Protein AF-A0A9X8DZM0-F1 (afdb_monomer_lite)

Structure (mmCIF, N/CA/C/O backbone):
data_AF-A0A9X8DZM0-F1
#
_entry.id   AF-A0A9X8DZM0-F1
#
loop_
_atom_site.group_PDB
_atom_site.id
_atom_site.type_symbol
_atom_site.label_atom_id
_atom_site.label_alt_id
_atom_site.label_comp_id
_atom_site.label_asym_id
_atom_site.label_entity_id
_atom_site.label_seq_id
_atom_site.pdbx_PDB_ins_code
_atom_site.Cartn_x
_atom_site.Cartn_y
_atom_site.Cartn_z
_atom_site.occupancy
_atom_site.B_iso_or_equiv
_atom_site.auth_seq_id
_atom_site.auth_comp_id
_atom_site.auth_asym_id
_atom_site.auth_atom_id
_atom_site.pdbx_PDB_model_num
ATOM 1 N N . LEU A 1 1 ? -13.737 4.746 22.555 1.00 86.50 1 LEU A N 1
ATOM 2 C CA . LEU A 1 1 ? -14.161 4.641 23.970 1.00 86.50 1 LEU A CA 1
ATOM 3 C C . LEU A 1 1 ? -12.900 4.414 24.782 1.00 86.50 1 LEU A C 1
ATOM 5 O O . LEU A 1 1 ? -12.119 3.569 24.354 1.00 86.50 1 LEU A O 1
ATOM 9 N N . LYS A 1 2 ? -12.684 5.153 25.875 1.00 87.94 2 LYS A N 1
ATOM 10 C CA . LYS A 1 2 ? -11.532 4.915 26.756 1.00 87.94 2 LYS A CA 1
ATOM 11 C C . LYS A 1 2 ? -11.515 3.483 27.255 1.00 87.94 2 LYS A C 1
ATOM 13 O O . LYS A 1 2 ? -12.572 2.924 27.549 1.00 87.94 2 LYS A O 1
ATOM 18 N N . GLY A 1 3 ? -10.314 2.920 27.375 1.00 85.12 3 GLY A N 1
ATOM 19 C CA . GLY A 1 3 ? -10.114 1.531 27.799 1.00 85.12 3 GLY A CA 1
ATOM 20 C C . GLY A 1 3 ? -10.818 1.195 29.117 1.00 85.12 3 GLY A C 1
ATOM 21 O O . GLY A 1 3 ? -11.416 0.133 29.233 1.00 85.12 3 GLY A O 1
ATOM 22 N N . GLU A 1 4 ? -10.839 2.137 30.062 1.00 87.50 4 GLU A N 1
ATOM 23 C CA . GLU A 1 4 ? -11.474 1.999 31.384 1.00 87.50 4 GLU A CA 1
ATOM 24 C C . GLU A 1 4 ? -13.008 1.869 31.355 1.00 87.50 4 GLU A C 1
ATOM 26 O O . GLU A 1 4 ? -13.603 1.422 32.331 1.00 87.50 4 GLU A O 1
ATOM 31 N N . PHE A 1 5 ? -13.653 2.220 30.237 1.00 87.75 5 PHE A N 1
ATOM 32 C CA . PHE A 1 5 ? -15.106 2.113 30.066 1.00 87.75 5 PHE A CA 1
ATOM 33 C C . PHE A 1 5 ? -15.517 0.984 29.111 1.00 87.75 5 PHE A C 1
ATOM 35 O O . PHE A 1 5 ? -16.711 0.766 28.886 1.00 87.75 5 PHE A O 1
ATOM 42 N N . VAL A 1 6 ? -14.553 0.259 28.533 1.00 87.12 6 VAL A N 1
ATOM 43 C CA . VAL A 1 6 ? -14.828 -0.894 27.668 1.00 87.12 6 VAL A CA 1
ATOM 44 C C . VAL A 1 6 ? -15.467 -2.009 28.499 1.00 87.12 6 VAL A C 1
ATOM 46 O O . VAL A 1 6 ? -14.936 -2.418 29.524 1.00 87.12 6 VAL A O 1
ATOM 49 N N . GLY A 1 7 ? -16.620 -2.510 28.048 1.00 87.81 7 GLY A N 1
ATOM 50 C CA . GLY A 1 7 ? -17.364 -3.578 28.726 1.00 87.81 7 GLY A CA 1
ATOM 51 C C . GLY A 1 7 ? -18.422 -3.099 29.725 1.00 87.81 7 GLY A C 1
ATOM 52 O O . GLY A 1 7 ? -19.216 -3.918 30.184 1.00 87.81 7 GLY A O 1
ATOM 53 N N . LEU A 1 8 ? -18.503 -1.794 30.016 1.00 90.00 8 LEU A N 1
ATOM 54 C CA . LEU A 1 8 ? -19.594 -1.257 30.829 1.00 90.00 8 LEU A CA 1
ATOM 55 C C . LEU A 1 8 ? -20.931 -1.298 30.069 1.00 90.00 8 LEU A C 1
ATOM 57 O O . LEU A 1 8 ? -20.982 -0.988 28.872 1.00 90.00 8 LEU A O 1
ATOM 61 N N . PRO A 1 9 ? -22.044 -1.627 30.746 1.00 91.56 9 PRO A N 1
ATOM 62 C CA . PRO A 1 9 ? -23.360 -1.620 30.128 1.00 91.56 9 PRO A CA 1
ATOM 63 C C . PRO A 1 9 ? -23.776 -0.193 29.739 1.00 91.56 9 PRO A C 1
ATOM 65 O O . PRO A 1 9 ? -23.519 0.779 30.450 1.00 91.56 9 PRO A O 1
ATOM 68 N N . GLY A 1 10 ? -24.499 -0.055 28.622 1.00 89.56 10 GLY A N 1
ATOM 69 C CA . GLY A 1 10 ? -24.859 1.255 28.053 1.00 89.56 10 GLY A CA 1
ATOM 70 C C . GLY A 1 10 ? -25.614 2.191 29.007 1.00 89.56 10 GLY A C 1
ATOM 71 O O . GLY A 1 10 ? -25.506 3.412 28.895 1.00 89.56 10 GLY A O 1
ATOM 72 N N . ARG A 1 11 ? -26.333 1.637 29.993 1.00 92.62 11 ARG A N 1
ATOM 73 C CA . ARG A 1 11 ? -27.003 2.415 31.046 1.00 92.62 11 ARG A CA 1
ATOM 74 C C . ARG A 1 11 ? -26.008 3.168 31.937 1.00 92.62 11 ARG A C 1
ATOM 76 O O . ARG A 1 11 ? -26.265 4.320 32.279 1.00 92.62 11 ARG A O 1
ATOM 83 N N . GLU A 1 12 ? -24.894 2.537 32.291 1.00 89.06 12 GLU A N 1
ATOM 84 C CA . GLU A 1 12 ? -23.842 3.130 33.125 1.00 89.06 12 GLU A CA 1
ATOM 85 C C . GLU A 1 12 ? -23.036 4.162 32.335 1.00 89.06 12 GLU A C 1
ATOM 87 O O . GLU A 1 12 ? -22.835 5.277 32.815 1.00 89.06 12 GLU A O 1
ATOM 92 N N . LEU A 1 13 ? -22.708 3.866 31.070 1.00 90.06 13 LEU A N 1
ATOM 93 C CA . LEU A 1 13 ? -22.116 4.843 30.145 1.00 90.06 13 LEU A CA 1
ATOM 94 C C . LEU A 1 13 ? -23.006 6.090 30.000 1.00 90.06 13 LEU A C 1
ATOM 96 O O . LEU A 1 13 ? -22.528 7.222 30.044 1.00 90.06 13 LEU A O 1
ATOM 100 N N . GLY A 1 14 ? -24.324 5.901 29.893 1.00 88.38 14 GLY A N 1
ATOM 101 C CA . GLY A 1 14 ? -25.288 7.000 29.843 1.00 88.38 14 GLY A CA 1
ATOM 102 C C . GLY A 1 14 ? -25.329 7.842 31.124 1.00 88.38 14 GLY A C 1
ATOM 103 O O . GLY A 1 14 ? -25.496 9.060 31.046 1.00 88.38 14 GLY A O 1
ATOM 104 N N . ALA A 1 15 ? -25.158 7.225 32.297 1.00 92.12 15 ALA A N 1
ATOM 105 C CA . ALA A 1 15 ? -25.085 7.937 33.573 1.00 92.12 15 ALA A CA 1
ATOM 106 C C . ALA A 1 15 ? -23.802 8.775 33.684 1.00 92.12 15 ALA A C 1
ATOM 108 O O . ALA A 1 15 ? -23.878 9.954 34.028 1.00 92.12 15 ALA A O 1
ATOM 109 N N . LEU A 1 16 ? -22.653 8.210 33.308 1.00 90.56 16 LEU A N 1
ATOM 110 C CA . LEU A 1 16 ? -21.365 8.910 33.296 1.00 90.56 16 LEU A CA 1
ATOM 111 C C . LEU A 1 16 ? -21.371 10.096 32.318 1.00 90.56 16 LEU A C 1
ATOM 113 O O . LEU A 1 16 ? -20.907 11.187 32.644 1.00 90.56 16 LEU A O 1
ATOM 117 N N . ARG A 1 17 ? -21.998 9.933 31.148 1.00 89.44 17 ARG A N 1
ATOM 118 C CA . ARG A 1 17 ? -22.160 11.019 30.170 1.00 89.44 17 ARG A CA 1
ATOM 119 C C . ARG A 1 17 ? -23.023 12.167 30.707 1.00 89.44 17 ARG A C 1
ATOM 121 O O . ARG A 1 17 ? -22.706 13.325 30.463 1.00 89.44 17 ARG A O 1
ATOM 128 N N . LYS A 1 18 ? -24.075 11.871 31.486 1.00 91.69 18 LYS A N 1
ATOM 129 C CA . LYS A 1 18 ? -24.890 12.892 32.185 1.00 91.69 18 LYS A CA 1
ATOM 130 C C . LYS A 1 18 ? -24.129 13.613 33.299 1.00 91.69 18 LYS A C 1
ATOM 132 O O . LYS A 1 18 ? -24.496 14.727 33.652 1.00 91.69 18 LYS A O 1
ATOM 137 N N . GLN A 1 19 ? -23.083 12.992 33.834 1.00 92.56 19 GLN A N 1
ATOM 138 C CA . GLN A 1 19 ? -22.173 13.584 34.815 1.00 92.56 19 GLN A CA 1
ATOM 139 C C . GLN A 1 19 ? -21.036 14.390 34.158 1.00 92.56 19 GLN A C 1
ATOM 141 O O . GLN A 1 19 ? -20.108 14.799 34.848 1.00 92.56 19 GLN A O 1
ATOM 146 N N . ASN A 1 20 ? -21.098 14.633 32.840 1.00 90.00 20 ASN A N 1
ATOM 147 C CA . ASN A 1 20 ? -20.053 15.294 32.048 1.00 90.00 20 ASN A CA 1
ATOM 148 C C . ASN A 1 20 ? -18.689 14.582 32.089 1.00 90.00 20 ASN A C 1
ATOM 150 O O . ASN A 1 20 ? -17.649 15.205 31.875 1.00 90.00 20 ASN A O 1
ATOM 154 N N . VAL A 1 21 ? -18.676 13.267 32.333 1.00 90.8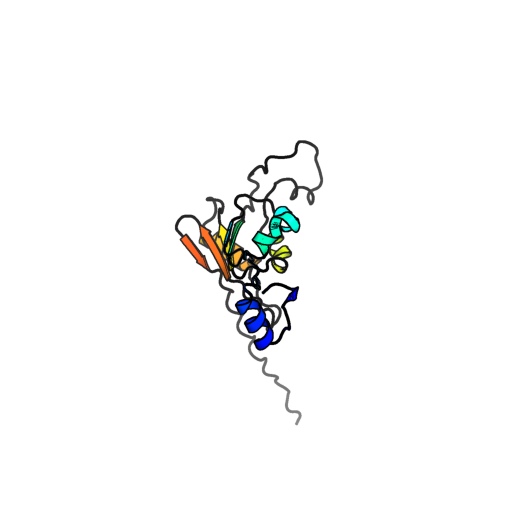8 21 VAL A N 1
ATOM 155 C CA . VAL A 1 21 ? -17.450 12.468 32.249 1.00 90.88 21 VAL A CA 1
ATOM 156 C C . VAL A 1 21 ? -17.079 12.268 30.780 1.00 90.88 21 VAL A C 1
ATOM 158 O O . VAL A 1 21 ? -17.903 11.848 29.965 1.00 90.88 21 VAL A O 1
ATOM 161 N N . VAL A 1 22 ? -15.820 12.543 30.435 1.00 89.00 22 VAL A N 1
ATOM 162 C CA . VAL A 1 22 ? -15.284 12.315 29.087 1.00 89.00 22 VAL A CA 1
ATOM 163 C C . VAL A 1 22 ? -15.005 10.826 28.903 1.00 89.00 22 VAL A C 1
ATOM 165 O O . VAL A 1 22 ? -13.980 10.323 29.364 1.00 89.00 22 VAL A O 1
ATOM 168 N N . LEU A 1 23 ? -15.924 10.139 28.224 1.00 89.94 23 LEU A N 1
ATOM 169 C CA . LEU A 1 23 ? -15.869 8.697 27.937 1.00 89.94 23 LEU A CA 1
ATOM 170 C C . LEU A 1 23 ? -15.058 8.355 26.683 1.00 89.94 23 LEU A C 1
ATOM 172 O O . LEU A 1 23 ? -14.635 7.217 26.470 1.00 89.94 23 LEU A O 1
ATOM 176 N N . GLU A 1 24 ? -14.918 9.333 25.803 1.00 89.12 24 GLU A N 1
ATOM 177 C CA . GLU A 1 24 ? -14.364 9.161 24.472 1.00 89.12 24 GLU A CA 1
ATOM 178 C C . GLU A 1 24 ? -12.854 9.398 24.504 1.00 89.12 24 GLU A C 1
ATOM 180 O O . GLU A 1 24 ? -12.362 10.264 25.225 1.00 89.12 24 GLU A O 1
ATOM 185 N N . ASP A 1 25 ? -12.142 8.605 23.709 1.00 87.44 25 ASP A N 1
ATOM 186 C CA . ASP A 1 25 ? -10.740 8.834 23.381 1.00 87.44 25 ASP A CA 1
ATOM 187 C C . ASP A 1 25 ? -10.667 9.213 21.913 1.00 87.44 25 ASP A C 1
ATOM 189 O O . ASP A 1 25 ? -11.404 8.669 21.083 1.00 87.44 25 ASP A O 1
ATOM 193 N N . ILE A 1 26 ? -9.756 10.129 21.604 1.00 86.12 26 ILE A N 1
ATOM 194 C CA . ILE A 1 26 ? -9.437 10.496 20.232 1.00 86.12 26 ILE A CA 1
ATOM 195 C C . ILE A 1 26 ? -8.329 9.560 19.763 1.00 86.12 26 ILE A C 1
ATOM 197 O O . ILE A 1 26 ? -7.245 9.523 20.340 1.00 86.12 26 ILE A O 1
ATOM 201 N N . THR A 1 27 ? -8.596 8.808 18.700 1.00 85.25 27 THR A N 1
ATOM 202 C CA . THR A 1 27 ? -7.593 7.968 18.045 1.00 85.25 27 THR A CA 1
ATOM 203 C C . THR A 1 27 ? -7.373 8.464 16.628 1.00 85.25 27 THR A C 1
ATOM 205 O O . THR A 1 27 ? -8.323 8.643 15.868 1.00 85.25 27 THR A O 1
ATOM 208 N N . TRP A 1 28 ? -6.110 8.661 16.267 1.00 87.44 28 TRP A N 1
ATOM 209 C CA . TRP A 1 28 ? -5.715 9.002 14.909 1.00 87.44 28 TRP A CA 1
ATOM 210 C C . TRP A 1 28 ? -5.477 7.721 14.119 1.00 87.44 28 TRP A C 1
ATOM 212 O O . TRP A 1 28 ? -4.641 6.897 14.492 1.00 87.44 28 TRP A O 1
ATOM 222 N N . VAL A 1 29 ? -6.224 7.550 13.031 1.00 87.94 29 VAL A N 1
ATOM 223 C CA . VAL A 1 29 ? -6.056 6.427 12.107 1.00 87.94 29 VAL A CA 1
ATOM 224 C C . VAL A 1 29 ? -5.503 6.982 10.797 1.00 87.94 29 VAL A C 1
ATOM 226 O O . VAL A 1 29 ? -6.200 7.757 10.132 1.00 87.94 29 VAL A O 1
ATOM 229 N N . PRO A 1 30 ? -4.262 6.636 10.411 1.00 89.12 30 PRO A N 1
ATOM 230 C CA . PRO A 1 30 ? -3.697 7.127 9.165 1.00 89.12 30 PRO A CA 1
ATOM 231 C C . PRO A 1 30 ? -4.519 6.581 7.994 1.00 89.12 30 PRO A C 1
ATOM 233 O O . PRO A 1 30 ? -4.782 5.385 7.890 1.00 89.12 30 PRO A O 1
ATOM 236 N N . SER A 1 31 ? -4.966 7.474 7.115 1.00 92.06 31 SER A N 1
ATOM 237 C CA . SER A 1 31 ? -5.764 7.094 5.942 1.00 92.06 31 SER A CA 1
ATOM 238 C C . SER A 1 31 ? -4.888 6.929 4.703 1.00 92.06 31 SER A C 1
ATOM 240 O O . SER A 1 31 ? -4.999 5.931 3.995 1.00 92.06 31 SER A O 1
ATOM 242 N N . VAL A 1 32 ? -3.978 7.875 4.471 1.00 92.38 32 VAL A N 1
ATOM 243 C CA . VAL A 1 32 ? -3.048 7.869 3.339 1.00 92.38 32 VAL A CA 1
ATOM 244 C C . VAL A 1 32 ? -1.648 8.162 3.859 1.00 92.38 32 VAL A C 1
ATOM 246 O O . VAL A 1 32 ? -1.471 9.085 4.652 1.00 92.38 32 VAL A O 1
ATOM 249 N N . ALA A 1 33 ? -0.666 7.393 3.403 1.00 91.19 33 ALA A N 1
ATOM 250 C CA . ALA A 1 33 ? 0.745 7.615 3.681 1.00 91.19 33 ALA A CA 1
ATOM 251 C C . ALA A 1 33 ? 1.538 7.654 2.370 1.00 91.19 33 ALA A C 1
ATOM 253 O O . ALA A 1 33 ? 1.244 6.893 1.451 1.00 91.19 33 ALA A O 1
ATOM 254 N N . TYR A 1 34 ? 2.543 8.526 2.287 1.00 90.56 34 TYR A N 1
ATOM 255 C CA . TYR A 1 34 ? 3.440 8.635 1.136 1.00 90.56 34 TYR A CA 1
ATOM 256 C C . TYR A 1 34 ? 4.886 8.646 1.619 1.00 90.56 34 TYR A C 1
ATOM 258 O O . TYR A 1 34 ? 5.260 9.522 2.397 1.00 90.56 34 TYR A O 1
ATOM 266 N N . THR A 1 35 ? 5.678 7.656 1.204 1.00 83.31 35 THR A N 1
ATOM 267 C CA . THR A 1 35 ? 7.059 7.500 1.692 1.00 83.31 35 THR A CA 1
ATOM 268 C C . THR A 1 35 ? 8.039 8.494 1.080 1.00 83.31 35 THR A C 1
ATOM 270 O O . THR A 1 35 ? 9.086 8.723 1.678 1.00 83.31 35 THR A O 1
ATOM 273 N N . GLY A 1 36 ? 7.730 9.044 -0.102 1.00 78.69 36 GLY A N 1
ATOM 274 C CA . GLY A 1 36 ? 8.739 9.650 -0.975 1.00 78.69 36 GLY A CA 1
ATOM 275 C C . GLY A 1 36 ? 9.846 8.654 -1.340 1.00 78.69 36 GLY A C 1
ATOM 276 O O . GLY A 1 36 ? 9.661 7.436 -1.189 1.00 78.69 36 GLY A O 1
ATOM 277 N N . ASP A 1 37 ? 10.994 9.186 -1.759 1.00 70.56 37 ASP A N 1
ATOM 278 C CA . ASP A 1 37 ? 12.238 8.435 -1.934 1.00 70.56 37 ASP A CA 1
ATOM 279 C C . ASP A 1 37 ? 12.625 7.756 -0.612 1.00 70.56 37 ASP A C 1
ATOM 281 O O . ASP A 1 37 ? 12.948 8.407 0.388 1.00 70.56 37 ASP A O 1
ATOM 285 N N . THR A 1 38 ? 12.584 6.424 -0.596 1.00 70.69 38 THR A N 1
ATOM 286 C CA . THR A 1 38 ? 12.906 5.636 0.592 1.00 70.69 38 THR A CA 1
ATOM 287 C C . THR A 1 38 ? 13.715 4.391 0.250 1.00 70.69 38 THR A C 1
ATOM 289 O O . THR A 1 38 ? 13.682 3.866 -0.862 1.00 70.69 38 THR A O 1
ATOM 292 N N . CYS A 1 39 ? 14.450 3.928 1.250 1.00 72.69 39 CYS A N 1
ATOM 293 C CA . CYS A 1 39 ? 15.274 2.731 1.224 1.00 72.69 39 CYS A CA 1
ATOM 294 C C . CYS A 1 39 ? 14.442 1.569 1.857 1.00 72.69 39 CYS A C 1
ATOM 296 O O . CYS A 1 39 ? 13.610 1.819 2.736 1.00 72.69 39 CYS A O 1
ATOM 298 N N . ILE A 1 40 ? 14.579 0.307 1.413 1.00 72.19 40 ILE A N 1
ATOM 299 C CA . ILE A 1 40 ? 13.675 -0.799 1.834 1.00 72.19 40 ILE A CA 1
ATOM 300 C C . ILE A 1 40 ? 13.695 -1.044 3.356 1.00 72.19 40 ILE A C 1
ATOM 302 O O . ILE A 1 40 ? 12.684 -1.440 3.941 1.00 72.19 40 ILE A O 1
ATOM 306 N N . GLU A 1 41 ? 14.814 -0.734 4.007 1.00 76.31 41 GLU A N 1
ATOM 307 C CA . GLU A 1 41 ? 15.047 -0.826 5.451 1.00 76.31 41 GLU A CA 1
ATOM 308 C C . GLU A 1 41 ? 14.086 0.063 6.247 1.00 76.31 41 GLU A C 1
ATOM 310 O O . GLU A 1 41 ? 13.839 -0.191 7.427 1.00 76.31 41 GLU A O 1
ATOM 315 N N . PHE A 1 42 ? 13.502 1.090 5.617 1.00 80.44 42 PHE A N 1
ATOM 316 C CA . PHE A 1 42 ? 12.450 1.897 6.227 1.00 80.44 42 PHE A CA 1
ATOM 317 C C . PHE A 1 42 ? 11.295 1.023 6.720 1.00 80.44 42 PHE A C 1
ATOM 319 O O . PHE A 1 42 ? 10.819 1.195 7.842 1.00 80.44 42 PHE A O 1
ATOM 326 N N . PHE A 1 43 ? 10.898 0.027 5.925 1.00 79.62 43 PHE A N 1
ATOM 327 C CA . PHE A 1 43 ? 9.826 -0.898 6.283 1.00 79.62 43 PHE A CA 1
ATOM 328 C C . PHE A 1 43 ? 10.235 -1.915 7.349 1.00 79.62 43 PHE A C 1
ATOM 330 O O . PHE A 1 43 ? 9.371 -2.623 7.866 1.00 79.62 43 PHE A O 1
ATOM 337 N N . ASP A 1 44 ? 11.520 -1.975 7.711 1.00 80.88 44 ASP A N 1
ATOM 338 C CA . ASP A 1 44 ? 12.018 -2.830 8.781 1.00 80.88 44 ASP A CA 1
ATOM 339 C C . ASP A 1 44 ? 11.957 -2.159 10.163 1.00 80.88 44 ASP A C 1
ATOM 341 O O . ASP A 1 44 ? 11.796 -2.853 11.169 1.00 80.88 44 ASP A O 1
ATOM 345 N N . GLN A 1 45 ? 11.959 -0.825 10.215 1.00 79.31 45 GLN A N 1
ATOM 346 C CA . GLN A 1 45 ? 11.986 -0.024 11.443 1.00 79.31 45 GLN A CA 1
ATOM 347 C C . GLN A 1 45 ? 10.573 0.205 12.001 1.00 79.31 45 GLN A C 1
ATOM 349 O O . GLN A 1 45 ? 9.948 1.226 11.707 1.00 79.31 45 GLN A O 1
ATOM 354 N N . HIS A 1 46 ? 10.064 -0.738 12.806 1.00 74.06 46 HIS A N 1
ATOM 355 C CA . HIS A 1 46 ? 8.671 -0.752 13.286 1.00 74.06 46 HIS A CA 1
ATOM 356 C C . HIS A 1 46 ? 8.197 0.605 13.837 1.00 74.06 46 HIS A C 1
ATOM 358 O O . HIS A 1 46 ? 7.180 1.122 13.381 1.00 74.06 46 HIS A O 1
ATOM 364 N N . ASP A 1 47 ? 8.983 1.241 14.708 1.00 80.62 47 ASP A N 1
ATOM 365 C CA . ASP A 1 47 ? 8.617 2.517 15.343 1.00 80.62 47 ASP A CA 1
ATOM 366 C C . ASP A 1 47 ? 8.468 3.684 14.357 1.00 80.62 47 ASP A C 1
ATOM 368 O O . ASP A 1 47 ? 7.751 4.644 14.630 1.00 80.62 47 ASP A O 1
ATOM 372 N N . ARG A 1 48 ? 9.137 3.622 13.199 1.00 80.06 48 ARG A N 1
ATOM 373 C CA . ARG A 1 48 ? 9.131 4.699 12.195 1.00 80.06 48 ARG A CA 1
ATOM 374 C C . ARG A 1 48 ? 8.145 4.463 11.060 1.00 80.06 48 ARG A C 1
ATOM 376 O O . ARG A 1 48 ? 7.663 5.427 10.472 1.00 80.06 48 ARG A O 1
ATOM 383 N N . CYS A 1 49 ? 7.840 3.205 10.751 1.00 85.19 49 CYS A N 1
ATOM 384 C CA . CYS A 1 49 ? 6.958 2.847 9.641 1.00 85.19 49 CYS A CA 1
ATOM 385 C C . CYS A 1 49 ? 5.564 2.375 10.077 1.00 85.19 49 CYS A C 1
ATOM 387 O O . CYS A 1 49 ? 4.723 2.146 9.212 1.00 85.19 49 CYS A O 1
ATOM 389 N N . ALA A 1 50 ? 5.270 2.256 11.379 1.00 86.38 50 ALA A N 1
ATOM 390 C CA . ALA A 1 50 ? 3.987 1.732 11.859 1.00 86.38 50 ALA A CA 1
ATOM 391 C C . ALA A 1 50 ? 2.765 2.480 11.297 1.00 86.38 50 ALA A C 1
ATOM 393 O O . ALA A 1 50 ? 1.766 1.850 10.955 1.00 86.38 50 ALA A O 1
ATOM 394 N N . ASP A 1 51 ? 2.810 3.813 11.198 1.00 89.44 51 ASP A N 1
ATOM 395 C CA . ASP A 1 51 ? 1.728 4.595 10.577 1.00 89.44 51 ASP A CA 1
ATOM 396 C C . ASP A 1 51 ? 1.617 4.350 9.066 1.00 89.44 51 ASP A C 1
ATOM 398 O O . ASP A 1 51 ? 0.514 4.252 8.531 1.00 89.44 51 ASP A O 1
ATOM 402 N N . PHE A 1 52 ? 2.748 4.159 8.386 1.00 89.88 52 PHE A N 1
ATOM 403 C CA . PHE A 1 52 ? 2.798 3.880 6.951 1.00 89.88 52 PHE A CA 1
ATOM 404 C C . PHE A 1 52 ? 2.246 2.495 6.626 1.00 89.88 52 PHE A C 1
ATOM 406 O O . PHE A 1 52 ? 1.466 2.355 5.690 1.00 89.88 52 PHE A O 1
ATOM 413 N N . LEU A 1 53 ? 2.603 1.480 7.417 1.00 85.44 53 LEU A N 1
ATOM 414 C CA . LEU A 1 53 ? 2.157 0.098 7.227 1.00 85.44 53 LEU A CA 1
ATOM 415 C C . LEU A 1 53 ? 0.679 -0.108 7.583 1.00 85.44 53 LEU A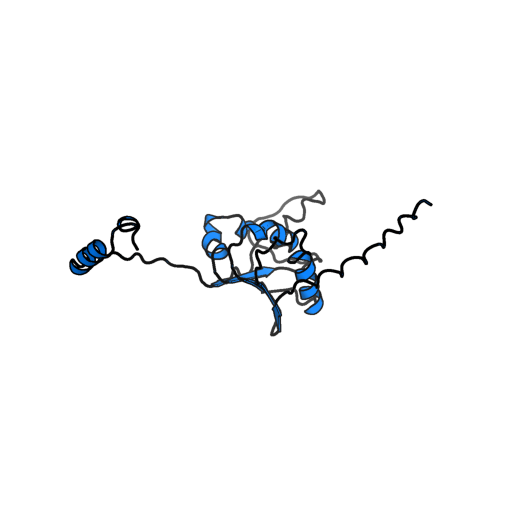 C 1
ATOM 417 O O . LEU A 1 53 ? 0.060 -1.035 7.058 1.00 85.44 53 LEU A O 1
ATOM 421 N N . ARG A 1 54 ? 0.117 0.730 8.469 1.00 87.12 54 ARG A N 1
ATOM 422 C CA . ARG A 1 54 ? -1.292 0.653 8.893 1.00 87.12 54 ARG A CA 1
ATOM 423 C C . ARG A 1 54 ? -2.227 1.589 8.119 1.00 87.12 54 ARG A C 1
ATOM 425 O O . ARG A 1 54 ? -3.439 1.485 8.285 1.00 87.12 54 ARG A O 1
ATOM 432 N N . ALA A 1 55 ? -1.692 2.506 7.309 1.00 89.50 55 ALA A N 1
ATOM 433 C CA . ALA A 1 55 ? -2.506 3.414 6.506 1.00 89.50 55 ALA A CA 1
ATOM 434 C C . ALA A 1 55 ? -3.439 2.643 5.558 1.00 89.50 55 ALA A C 1
ATOM 436 O O . ALA A 1 55 ? -3.070 1.592 5.038 1.00 89.50 55 ALA A O 1
ATOM 437 N N . ALA A 1 56 ? -4.635 3.151 5.264 1.00 86.56 56 ALA A N 1
ATOM 438 C CA . ALA A 1 56 ? -5.510 2.473 4.300 1.00 86.56 56 ALA A CA 1
ATOM 439 C C . ALA A 1 56 ? -4.873 2.413 2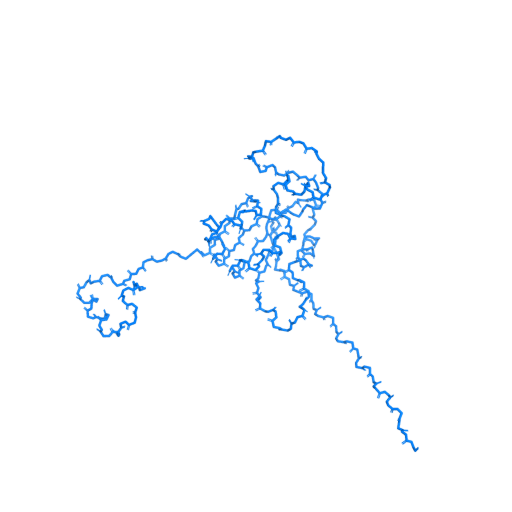.895 1.00 86.56 56 ALA A C 1
ATOM 441 O O . ALA A 1 56 ? -4.927 1.373 2.227 1.00 86.56 56 ALA A O 1
ATOM 442 N N . VAL A 1 57 ? -4.223 3.508 2.487 1.00 87.62 57 VAL A N 1
ATOM 443 C CA . VAL A 1 57 ? -3.475 3.639 1.231 1.00 87.62 57 VAL A CA 1
ATOM 444 C C . VAL A 1 57 ? -2.022 3.994 1.526 1.00 87.62 57 VAL A C 1
ATOM 446 O O . VAL A 1 57 ? -1.751 4.995 2.188 1.00 87.62 57 VAL A O 1
ATOM 449 N N . LEU A 1 58 ? -1.092 3.209 0.988 1.00 88.50 58 LEU A N 1
ATOM 450 C CA . LEU A 1 58 ? 0.330 3.540 0.986 1.00 88.50 58 LEU A CA 1
ATOM 451 C C . LEU A 1 58 ? 0.786 3.857 -0.434 1.00 88.50 58 LEU A C 1
ATOM 453 O O . LEU A 1 58 ? 0.633 3.034 -1.332 1.00 88.50 58 LEU A O 1
ATOM 457 N N . VAL A 1 59 ? 1.373 5.031 -0.621 1.00 87.94 59 VAL A N 1
ATOM 458 C CA . VAL A 1 59 ? 2.074 5.428 -1.839 1.00 87.94 59 VAL A CA 1
ATOM 459 C C . VAL A 1 59 ? 3.569 5.288 -1.576 1.00 87.94 59 VAL A C 1
ATOM 461 O O . VAL A 1 59 ? 4.090 5.869 -0.622 1.00 87.94 59 VAL A O 1
ATOM 464 N N . THR A 1 60 ? 4.266 4.504 -2.390 1.00 83.62 60 THR A N 1
ATOM 465 C CA . THR A 1 60 ? 5.708 4.303 -2.242 1.00 83.62 60 THR A CA 1
ATOM 466 C C . THR A 1 60 ? 6.410 4.289 -3.587 1.00 83.62 60 THR A C 1
ATOM 468 O O . THR A 1 60 ? 5.838 3.915 -4.614 1.00 83.62 60 THR A O 1
ATOM 471 N N . GLU A 1 61 ? 7.650 4.749 -3.580 1.00 78.81 61 GLU A N 1
ATOM 472 C CA . GLU A 1 61 ? 8.469 4.856 -4.774 1.00 78.81 61 GLU A CA 1
ATOM 473 C C . GLU A 1 61 ? 9.247 3.563 -4.974 1.00 78.81 61 GLU A C 1
ATOM 475 O O . GLU A 1 61 ? 9.927 3.084 -4.066 1.00 78.81 61 GLU A O 1
ATOM 480 N N . VAL A 1 62 ? 9.100 2.963 -6.157 1.00 64.38 62 VAL A N 1
ATOM 481 C CA . VAL A 1 62 ? 9.768 1.702 -6.486 1.00 64.38 62 VAL A CA 1
ATOM 482 C C . VAL A 1 62 ? 10.669 1.925 -7.688 1.00 64.38 62 VAL A C 1
ATOM 484 O O . VAL A 1 62 ? 10.167 2.058 -8.810 1.00 64.38 62 VAL A O 1
ATOM 487 N N . PRO A 1 63 ? 11.997 1.911 -7.504 1.00 56.69 63 PRO A N 1
ATOM 488 C CA . PRO A 1 63 ? 12.907 1.897 -8.625 1.00 56.69 63 PRO A CA 1
ATOM 489 C C . PRO A 1 63 ? 12.780 0.553 -9.347 1.00 56.69 63 PRO A C 1
ATOM 491 O O . PRO A 1 63 ? 13.183 -0.509 -8.873 1.00 56.69 63 PRO A O 1
ATOM 494 N N . ILE A 1 64 ? 12.211 0.602 -10.547 1.00 50.03 64 ILE A N 1
ATOM 495 C CA . ILE A 1 64 ? 12.388 -0.457 -11.534 1.00 50.03 64 ILE A CA 1
ATOM 496 C C . ILE A 1 64 ? 13.718 -0.147 -12.190 1.00 50.03 64 ILE A C 1
ATOM 498 O O . ILE A 1 64 ? 13.770 0.570 -13.177 1.00 50.03 64 ILE A O 1
ATOM 502 N N . SER A 1 65 ? 14.809 -0.598 -11.593 1.00 44.47 65 SER A N 1
ATOM 503 C CA . SER A 1 65 ? 16.129 -0.547 -12.208 1.00 44.47 65 SER A CA 1
ATOM 504 C C . SER A 1 65 ? 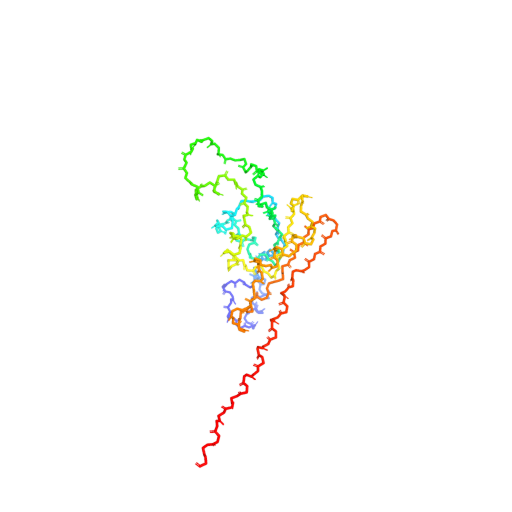16.735 -1.940 -12.131 1.00 44.47 65 SER A C 1
ATOM 506 O O . SER A 1 65 ? 17.288 -2.366 -11.123 1.00 44.47 65 SER A O 1
ATOM 508 N N . GLY A 1 66 ? 16.593 -2.671 -13.238 1.00 41.25 66 GLY A N 1
ATOM 509 C CA . GLY A 1 66 ? 17.508 -3.761 -13.575 1.00 41.25 66 GLY A CA 1
ATOM 510 C C . GLY A 1 66 ? 18.867 -3.238 -14.058 1.00 41.25 66 GLY A C 1
ATOM 511 O O . GLY A 1 66 ? 19.807 -4.015 -14.143 1.00 41.25 66 GLY A O 1
ATOM 512 N N . ASP A 1 67 ? 18.983 -1.930 -14.316 1.00 34.72 67 ASP A N 1
ATOM 513 C CA . ASP A 1 67 ? 20.230 -1.269 -14.695 1.00 34.72 67 ASP A CA 1
ATOM 514 C C . ASP A 1 67 ? 20.667 -0.265 -13.624 1.00 34.72 67 ASP A C 1
ATOM 516 O O . ASP A 1 67 ? 20.074 0.803 -13.465 1.00 34.72 67 ASP A O 1
ATOM 520 N N . LEU A 1 68 ? 21.721 -0.653 -12.911 1.00 34.62 68 LEU A N 1
ATOM 521 C CA . LEU A 1 68 ? 22.764 0.136 -12.246 1.00 34.62 68 LEU A CA 1
ATOM 522 C C . LEU A 1 68 ? 22.735 1.673 -12.460 1.00 34.62 68 LEU A C 1
ATOM 524 O O . LEU A 1 68 ? 23.605 2.229 -13.131 1.00 34.62 68 LEU A O 1
ATOM 528 N N . ALA A 1 69 ? 21.776 2.396 -11.876 1.00 30.66 69 ALA A N 1
ATOM 529 C CA . ALA A 1 69 ? 21.781 3.862 -11.883 1.00 30.66 69 ALA A CA 1
ATOM 530 C C . ALA A 1 69 ? 21.057 4.463 -10.665 1.00 30.66 69 ALA A C 1
ATOM 532 O O . ALA A 1 69 ? 19.909 4.882 -10.747 1.00 30.66 69 ALA A O 1
ATOM 533 N N . LEU A 1 70 ? 21.782 4.472 -9.544 1.00 33.50 70 LEU A N 1
ATOM 534 C CA . LEU A 1 70 ? 22.082 5.641 -8.708 1.00 33.50 70 LEU A CA 1
ATOM 535 C C . LEU A 1 70 ? 20.948 6.656 -8.404 1.00 33.50 70 LEU A C 1
ATOM 537 O O . LEU A 1 70 ? 20.838 7.687 -9.061 1.00 33.50 70 LEU A O 1
ATOM 541 N N . THR A 1 71 ? 20.256 6.457 -7.285 1.00 32.91 71 THR A N 1
ATOM 542 C CA . THR A 1 71 ? 19.829 7.534 -6.376 1.00 32.91 71 THR A CA 1
ATOM 543 C C . THR A 1 71 ? 20.581 7.330 -5.045 1.00 32.91 71 THR A C 1
ATOM 545 O O . THR A 1 71 ? 20.383 6.396 -4.278 1.00 32.91 71 THR A O 1
ATOM 548 N N . VAL A 1 72 ? 21.566 8.176 -4.769 1.00 26.45 72 VAL A N 1
ATOM 549 C CA . VAL A 1 72 ? 22.336 8.095 -3.522 1.00 26.45 72 VAL A CA 1
ATOM 550 C C . VAL A 1 72 ? 21.400 8.439 -2.350 1.00 26.45 72 VAL A C 1
ATOM 552 O O . VAL A 1 72 ? 21.054 9.606 -2.179 1.00 26.45 72 VAL A O 1
ATOM 555 N N . CYS A 1 73 ? 21.002 7.450 -1.529 1.00 30.52 73 CYS A N 1
ATOM 556 C CA . CYS A 1 73 ? 20.503 7.675 -0.159 1.00 30.52 73 CYS A CA 1
ATOM 557 C C . CYS A 1 73 ? 21.673 8.371 0.581 1.00 30.52 73 CYS A C 1
ATOM 559 O O . CYS A 1 73 ? 22.628 7.734 1.021 1.00 30.52 73 CYS A O 1
ATOM 561 N N . ALA A 1 74 ? 21.672 9.707 0.623 1.00 25.84 74 ALA A N 1
ATOM 562 C CA . ALA A 1 74 ? 22.725 10.509 1.233 1.00 25.84 74 ALA A CA 1
ATOM 563 C C . ALA A 1 74 ? 22.735 10.324 2.758 1.00 25.84 74 ALA A C 1
ATOM 565 O O . ALA A 1 74 ? 22.114 11.094 3.488 1.00 25.84 74 ALA A O 1
ATOM 566 N N . LYS A 1 75 ? 23.445 9.292 3.226 1.00 24.77 75 LYS A N 1
ATOM 567 C CA . LYS A 1 75 ? 24.212 9.217 4.481 1.00 24.77 75 LYS A CA 1
ATOM 568 C C . LYS A 1 75 ? 24.996 7.892 4.489 1.00 24.77 75 LYS A C 1
ATOM 570 O O . LYS A 1 75 ? 24.375 6.843 4.403 1.00 24.77 75 LYS A O 1
ATOM 575 N N . CYS A 1 76 ? 26.323 7.990 4.664 1.00 22.91 76 CYS A N 1
ATOM 576 C CA . CYS A 1 76 ? 27.347 6.921 4.770 1.00 22.91 76 CYS A CA 1
ATOM 577 C C . CYS A 1 76 ? 27.955 6.480 3.414 1.00 22.91 76 CYS A C 1
ATOM 579 O O . CYS A 1 76 ? 27.310 5.780 2.655 1.00 22.91 76 CYS A O 1
ATOM 581 N N . THR A 1 77 ? 29.081 7.025 2.926 1.00 23.64 77 THR A N 1
ATOM 582 C CA . THR A 1 77 ? 30.503 6.936 3.365 1.00 23.64 77 THR A CA 1
ATOM 583 C C . THR A 1 77 ? 31.216 5.644 2.912 1.00 23.64 77 THR A C 1
ATOM 585 O O . THR A 1 77 ? 31.062 4.609 3.538 1.00 23.64 77 THR A O 1
ATOM 588 N N . PHE A 1 78 ? 32.016 5.768 1.839 1.00 28.84 78 PHE A N 1
ATOM 589 C CA . PHE A 1 78 ? 33.333 5.152 1.546 1.00 28.84 78 PHE A CA 1
ATOM 590 C C . PHE A 1 78 ? 33.743 3.835 2.261 1.00 28.84 78 PHE A C 1
ATOM 592 O O . PHE A 1 78 ? 33.991 3.871 3.461 1.00 28.84 78 PHE A O 1
ATOM 599 N N . LEU A 1 79 ? 33.970 2.750 1.492 1.00 24.78 79 LEU A N 1
ATOM 600 C CA . LEU A 1 79 ? 35.190 1.898 1.387 1.00 24.78 79 LEU A CA 1
ATOM 601 C C . LEU A 1 79 ? 34.860 0.425 1.037 1.00 24.78 79 LEU A C 1
ATOM 603 O O . LEU A 1 79 ? 34.273 -0.273 1.851 1.00 24.78 79 LEU A O 1
ATOM 607 N N . GLY A 1 80 ? 35.432 -0.076 -0.068 1.00 25.75 80 GLY A N 1
ATOM 608 C CA . GLY A 1 80 ? 35.983 -1.442 -0.126 1.00 25.75 80 GLY A CA 1
ATOM 609 C C . GLY A 1 80 ? 35.176 -2.539 -0.837 1.00 25.75 80 GLY A C 1
ATOM 610 O O . GLY A 1 80 ? 34.301 -3.162 -0.258 1.00 25.75 80 GLY A O 1
ATOM 611 N N . ASP A 1 81 ? 35.607 -2.850 -2.065 1.00 28.28 81 ASP A N 1
ATOM 612 C CA . ASP A 1 81 ? 35.564 -4.164 -2.743 1.00 28.28 81 ASP A CA 1
ATOM 613 C C . ASP A 1 81 ? 35.668 -5.379 -1.779 1.00 28.28 81 ASP A C 1
ATOM 615 O O . ASP A 1 81 ? 36.370 -5.300 -0.780 1.00 28.28 81 ASP A O 1
ATOM 619 N N . THR A 1 82 ? 35.138 -6.588 -1.999 1.00 32.53 82 THR A N 1
ATOM 620 C CA . THR A 1 82 ? 34.569 -7.296 -3.158 1.00 32.53 82 THR A CA 1
ATOM 621 C C . THR A 1 82 ? 33.827 -8.532 -2.613 1.00 32.53 82 THR A C 1
ATOM 623 O O . THR A 1 82 ? 34.407 -9.303 -1.853 1.00 32.53 82 THR A O 1
ATOM 626 N N . SER A 1 83 ? 32.589 -8.796 -3.037 1.00 29.34 83 SER A N 1
ATOM 627 C CA . SER A 1 83 ? 32.073 -10.152 -3.341 1.00 29.34 83 SER A CA 1
ATOM 628 C C . SER A 1 83 ? 30.636 -10.037 -3.865 1.00 29.34 83 SER A C 1
ATOM 630 O O . SER A 1 83 ? 29.809 -9.312 -3.323 1.00 29.34 83 SER A O 1
ATOM 632 N N . ALA A 1 84 ? 30.364 -10.680 -4.999 1.00 41.09 84 ALA A N 1
ATOM 633 C CA . ALA A 1 84 ? 29.292 -10.345 -5.944 1.00 41.09 84 ALA A CA 1
ATOM 634 C C . ALA A 1 84 ? 27.851 -10.732 -5.537 1.00 41.09 84 ALA A C 1
ATOM 636 O O . ALA A 1 84 ? 26.956 -10.689 -6.372 1.00 41.09 84 ALA A O 1
ATOM 637 N N . GLU A 1 85 ? 27.599 -11.028 -4.264 1.00 35.72 85 GLU A N 1
ATOM 638 C CA . GLU A 1 85 ? 26.244 -11.075 -3.679 1.00 35.72 85 GLU A CA 1
ATOM 639 C C . GLU A 1 85 ? 26.038 -9.977 -2.622 1.00 35.72 85 GLU A C 1
ATOM 641 O O . GLU A 1 85 ? 24.921 -9.721 -2.187 1.00 35.72 85 GLU A O 1
ATOM 646 N N . SER A 1 86 ? 27.111 -9.258 -2.281 1.00 35.59 86 SER A N 1
ATOM 647 C CA . SER A 1 86 ? 27.164 -8.235 -1.237 1.00 35.59 86 SER A CA 1
ATOM 648 C C . SER A 1 86 ? 27.085 -6.800 -1.777 1.00 35.59 86 SER A C 1
ATOM 650 O O . SER A 1 86 ? 27.121 -5.855 -1.001 1.00 35.59 86 SER A O 1
ATOM 652 N N . LYS A 1 87 ? 26.972 -6.612 -3.103 1.00 38.25 87 LYS A N 1
ATOM 653 C CA . LYS A 1 87 ? 26.908 -5.282 -3.750 1.00 38.25 87 LYS A CA 1
ATOM 654 C C . LYS A 1 87 ? 25.485 -4.741 -3.948 1.00 38.25 87 LYS A C 1
ATOM 656 O O . LYS A 1 87 ? 25.334 -3.603 -4.378 1.00 38.25 87 LYS A O 1
ATOM 661 N N . ALA A 1 88 ? 24.449 -5.522 -3.631 1.00 39.56 88 ALA A N 1
ATOM 662 C CA . ALA A 1 88 ? 23.060 -5.050 -3.693 1.00 39.56 88 ALA A CA 1
ATOM 663 C C . ALA A 1 88 ? 22.669 -4.164 -2.493 1.00 39.56 88 ALA A C 1
ATOM 665 O O . ALA A 1 88 ? 21.700 -3.416 -2.587 1.00 39.56 88 ALA A O 1
ATOM 666 N N . ASP A 1 89 ? 23.444 -4.205 -1.405 1.00 39.62 89 ASP A N 1
ATOM 667 C CA . ASP A 1 89 ? 23.200 -3.410 -0.192 1.00 39.62 89 ASP A CA 1
ATOM 668 C C . ASP A 1 89 ? 23.862 -2.018 -0.242 1.00 39.62 89 ASP A C 1
ATOM 670 O O . ASP A 1 89 ? 23.594 -1.169 0.605 1.00 39.62 89 ASP A O 1
ATOM 674 N N . GLU A 1 90 ? 24.701 -1.738 -1.247 1.00 38.88 90 GLU A N 1
ATOM 675 C CA . GLU A 1 90 ? 25.429 -0.461 -1.359 1.00 38.88 90 GLU A CA 1
ATOM 676 C C . GLU A 1 90 ? 24.698 0.605 -2.188 1.00 38.88 90 GLU A C 1
ATOM 678 O O . GLU A 1 90 ? 25.101 1.769 -2.212 1.00 38.88 90 GLU A O 1
ATOM 683 N N . THR A 1 91 ? 23.595 0.255 -2.847 1.00 37.12 91 THR A N 1
ATOM 684 C CA . THR A 1 91 ? 22.778 1.215 -3.596 1.00 37.12 91 THR A CA 1
ATOM 685 C C . THR A 1 91 ? 21.398 1.273 -2.978 1.00 37.12 91 THR A C 1
ATOM 687 O O . THR A 1 91 ? 20.553 0.449 -3.309 1.00 37.12 91 THR A O 1
ATOM 690 N N . GLY A 1 92 ? 21.207 2.232 -2.069 1.00 41.66 92 GLY A N 1
ATOM 691 C CA . GLY A 1 92 ? 19.991 2.491 -1.296 1.00 41.66 92 GLY A CA 1
ATOM 692 C C . GLY A 1 92 ? 18.705 2.637 -2.117 1.00 41.66 92 GLY A C 1
ATOM 693 O O . GLY A 1 92 ? 18.159 3.731 -2.257 1.00 41.66 92 GLY A O 1
ATOM 694 N N . HIS A 1 93 ? 18.210 1.515 -2.632 1.00 47.19 93 HIS A N 1
ATOM 695 C CA . HIS A 1 93 ? 17.038 1.395 -3.480 1.00 47.19 93 HIS A CA 1
ATOM 696 C C . HIS A 1 93 ? 16.204 0.193 -3.113 1.00 47.19 93 HIS A C 1
ATOM 698 O O . HIS A 1 93 ? 16.690 -0.893 -2.817 1.00 47.19 93 HIS A O 1
ATOM 704 N N . LEU A 1 94 ? 14.903 0.403 -3.218 1.00 51.16 94 LEU A N 1
ATOM 705 C CA . LEU A 1 94 ? 13.906 -0.615 -3.002 1.00 51.16 94 LEU A CA 1
ATOM 706 C C . LEU A 1 94 ? 13.828 -1.539 -4.227 1.00 51.16 94 LEU A C 1
ATOM 708 O O . LEU A 1 94 ? 13.194 -1.216 -5.229 1.00 51.16 94 LEU A O 1
ATOM 712 N N . HIS A 1 95 ? 14.457 -2.715 -4.160 1.00 62.00 95 HIS A N 1
ATOM 713 C CA . HIS A 1 95 ? 14.269 -3.732 -5.196 1.00 62.00 95 HIS A CA 1
ATOM 714 C C . HIS A 1 95 ? 12.868 -4.351 -5.099 1.00 62.00 95 HIS A C 1
ATOM 716 O O . HIS A 1 95 ? 12.416 -4.754 -4.025 1.00 62.00 95 HIS A O 1
ATOM 722 N N . LEU A 1 96 ? 12.202 -4.528 -6.242 1.00 66.62 96 LEU A N 1
ATOM 723 C CA . LEU A 1 96 ? 10.850 -5.097 -6.326 1.00 66.62 96 LEU A CA 1
ATOM 724 C C . LEU A 1 96 ? 10.729 -6.484 -5.655 1.00 66.62 96 LEU A C 1
ATOM 726 O O . LEU A 1 96 ? 9.743 -6.763 -4.974 1.00 66.62 96 LEU A O 1
ATOM 730 N N . ASN A 1 97 ? 11.776 -7.312 -5.729 1.00 66.62 97 ASN A N 1
ATOM 731 C CA . ASN A 1 97 ? 11.856 -8.591 -5.011 1.00 66.62 97 ASN A CA 1
ATOM 732 C C . ASN A 1 97 ? 11.937 -8.426 -3.483 1.00 66.62 97 ASN A C 1
ATOM 734 O O . ASN A 1 97 ? 11.378 -9.228 -2.734 1.00 66.62 97 ASN A O 1
ATOM 738 N N . GLN A 1 98 ? 12.642 -7.402 -2.997 1.00 68.19 98 GLN A N 1
ATOM 739 C CA . GLN A 1 98 ? 12.730 -7.120 -1.565 1.00 68.19 98 GLN A CA 1
ATOM 740 C C . GLN A 1 98 ? 11.392 -6.603 -1.022 1.00 68.19 98 GLN A C 1
ATOM 742 O O . GLN A 1 98 ? 11.027 -6.955 0.104 1.00 68.19 98 GLN A O 1
ATOM 747 N N . LEU A 1 99 ? 10.652 -5.831 -1.829 1.00 72.44 99 LEU A N 1
ATOM 748 C CA . LEU A 1 99 ? 9.276 -5.436 -1.535 1.00 72.44 99 LEU A CA 1
ATOM 749 C C . LEU A 1 99 ? 8.366 -6.666 -1.470 1.00 72.44 99 LEU A C 1
ATOM 751 O O . LEU A 1 99 ? 7.705 -6.862 -0.455 1.00 72.44 99 LEU A O 1
ATOM 755 N N . ALA A 1 100 ? 8.405 -7.539 -2.486 1.00 71.75 100 ALA A N 1
ATOM 756 C CA . ALA A 1 100 ? 7.618 -8.774 -2.541 1.00 71.75 100 ALA A CA 1
ATOM 757 C C . ALA A 1 100 ? 7.794 -9.634 -1.274 1.00 71.75 100 ALA A C 1
ATOM 759 O O . ALA A 1 100 ? 6.813 -10.055 -0.662 1.00 71.75 100 ALA A O 1
ATOM 760 N N . ARG A 1 101 ? 9.039 -9.815 -0.809 1.00 72.62 101 ARG A N 1
ATOM 761 C CA . ARG A 1 101 ? 9.348 -10.557 0.429 1.00 72.62 101 ARG A CA 1
ATOM 762 C C . ARG A 1 101 ? 8.754 -9.916 1.684 1.00 72.62 101 ARG A C 1
ATOM 764 O O . ARG A 1 101 ? 8.388 -10.625 2.618 1.00 72.62 101 ARG A O 1
ATOM 771 N N . ARG A 1 102 ? 8.652 -8.587 1.722 1.00 75.31 102 ARG A N 1
ATOM 772 C CA . ARG A 1 102 ? 8.129 -7.830 2.868 1.00 75.31 102 ARG A CA 1
ATOM 773 C C . ARG A 1 102 ? 6.639 -7.551 2.785 1.00 75.31 102 ARG A C 1
ATOM 775 O O . ARG A 1 102 ? 6.092 -7.094 3.783 1.00 75.31 102 ARG A O 1
ATOM 782 N N . MET A 1 103 ? 5.977 -7.874 1.669 1.00 75.81 103 MET A N 1
ATOM 783 C CA . MET A 1 103 ? 4.546 -7.628 1.481 1.00 75.81 103 MET A CA 1
ATOM 784 C C . MET A 1 103 ? 3.731 -8.110 2.679 1.00 75.81 103 MET A C 1
ATOM 786 O O . MET A 1 103 ? 2.895 -7.361 3.160 1.00 75.81 103 MET A O 1
ATOM 790 N N . HIS A 1 104 ? 4.034 -9.271 3.261 1.00 77.50 104 HIS A N 1
ATOM 791 C CA . HIS A 1 104 ? 3.330 -9.792 4.440 1.00 77.50 104 HIS A CA 1
ATOM 792 C C . HIS A 1 104 ? 3.217 -8.804 5.627 1.00 77.50 104 HIS A C 1
ATOM 794 O O . HIS A 1 104 ? 2.264 -8.894 6.394 1.00 77.50 104 HIS A O 1
ATOM 800 N N . ARG A 1 105 ? 4.131 -7.832 5.762 1.00 77.94 105 ARG A N 1
ATOM 801 C CA . ARG A 1 105 ? 4.138 -6.818 6.838 1.00 77.94 105 ARG A CA 1
ATOM 802 C C . ARG A 1 105 ? 3.186 -5.649 6.612 1.00 77.94 105 ARG A C 1
ATOM 804 O O . ARG A 1 105 ? 2.850 -4.939 7.555 1.00 77.94 105 ARG A O 1
ATOM 811 N N . PHE A 1 106 ? 2.805 -5.405 5.366 1.00 80.31 106 PHE A N 1
ATOM 812 C CA . PHE A 1 106 ? 1.952 -4.283 4.996 1.00 80.31 106 PHE A CA 1
ATOM 813 C C . PHE A 1 106 ? 0.527 -4.648 5.393 1.00 80.31 106 PHE A C 1
ATOM 815 O O . PHE A 1 106 ? 0.033 -5.691 4.986 1.00 80.31 106 PHE A O 1
ATOM 822 N N . VAL A 1 107 ? -0.140 -3.826 6.194 1.00 82.38 107 VAL A N 1
ATOM 823 C CA . VAL A 1 107 ? -1.556 -4.031 6.562 1.00 82.38 107 VAL A CA 1
ATOM 824 C C . VAL A 1 107 ? -2.466 -3.188 5.657 1.00 82.38 107 VAL A C 1
ATOM 826 O O . VAL A 1 107 ? -3.690 -3.296 5.694 1.00 82.38 107 VAL A O 1
ATOM 829 N N . ASN A 1 108 ? -1.862 -2.371 4.790 1.00 84.25 108 ASN A N 1
ATOM 830 C CA . ASN A 1 108 ? -2.545 -1.490 3.857 1.00 84.25 108 ASN A CA 1
ATOM 831 C C . ASN A 1 108 ? -3.539 -2.249 2.969 1.00 84.25 108 ASN A C 1
ATOM 833 O O . ASN A 1 108 ? -3.232 -3.303 2.408 1.00 84.25 108 ASN A O 1
ATOM 837 N N . SER A 1 109 ? -4.718 -1.656 2.774 1.00 83.62 109 SER A N 1
ATOM 838 C CA . SER A 1 109 ? -5.728 -2.192 1.853 1.00 83.62 109 SER A CA 1
ATOM 839 C C . SER A 1 109 ? -5.339 -1.971 0.390 1.00 83.62 109 SER A C 1
ATOM 841 O O . SER A 1 109 ? -5.687 -2.775 -0.478 1.00 83.62 109 SER A O 1
ATOM 843 N N . SER A 1 110 ? -4.635 -0.867 0.115 1.00 86.88 110 SER A N 1
ATOM 844 C CA . SER A 1 110 ? -4.144 -0.521 -1.220 1.00 86.88 110 SER A CA 1
ATOM 845 C C . SER A 1 110 ? -2.698 -0.034 -1.186 1.00 86.88 110 SER A C 1
ATOM 847 O O . SER A 1 110 ? -2.305 0.710 -0.285 1.00 86.88 110 SER A O 1
ATOM 849 N N . LEU A 1 111 ? -1.933 -0.423 -2.203 1.00 87.38 111 LEU A N 1
ATOM 850 C CA . LEU A 1 111 ? -0.549 -0.008 -2.417 1.00 87.38 111 LEU A CA 1
ATOM 851 C C . LEU A 1 111 ? -0.444 0.691 -3.774 1.00 87.38 111 LEU A C 1
ATOM 853 O O . LEU A 1 111 ? -0.893 0.146 -4.777 1.00 87.38 111 LEU A O 1
ATOM 857 N N . VAL A 1 112 ? 0.141 1.882 -3.815 1.00 88.62 112 VAL A N 1
ATOM 858 C CA . VAL A 1 112 ? 0.373 2.652 -5.041 1.00 88.62 112 VAL A CA 1
ATOM 859 C C . VAL A 1 112 ? 1.872 2.780 -5.246 1.00 88.62 112 VAL A C 1
ATOM 861 O O . VAL A 1 112 ? 2.573 3.344 -4.410 1.00 88.62 112 VAL A O 1
ATOM 864 N N . LEU A 1 113 ? 2.356 2.252 -6.361 1.00 87.88 113 LEU A N 1
ATOM 865 C CA . LEU A 1 113 ? 3.759 2.288 -6.744 1.00 87.88 113 LEU A CA 1
ATOM 866 C C . LEU A 1 113 ? 3.970 3.419 -7.749 1.00 87.88 113 LEU A C 1
ATOM 868 O O . LEU A 1 113 ? 3.234 3.515 -8.732 1.00 87.88 113 LEU A O 1
ATOM 872 N N . THR A 1 114 ? 4.941 4.287 -7.499 1.00 84.06 114 THR A N 1
ATOM 873 C CA . THR A 1 114 ? 5.200 5.464 -8.341 1.00 84.06 114 THR A CA 1
ATOM 874 C C . THR A 1 114 ? 6.696 5.720 -8.519 1.00 84.06 114 THR A C 1
ATOM 876 O O . THR A 1 114 ? 7.526 4.948 -8.036 1.00 84.06 114 THR A O 1
ATOM 879 N N . HIS A 1 115 ? 7.017 6.804 -9.230 1.00 78.25 115 HIS A N 1
ATOM 880 C CA . HIS A 1 115 ? 8.373 7.306 -9.458 1.00 78.25 115 HIS A CA 1
ATOM 881 C C . HIS A 1 115 ? 9.277 6.301 -10.197 1.00 78.25 115 HIS A C 1
ATOM 883 O O . HIS A 1 115 ? 10.445 6.090 -9.880 1.00 78.25 115 HIS A O 1
ATOM 889 N N . PHE A 1 116 ? 8.716 5.654 -11.224 1.00 77.31 116 PHE A N 1
ATOM 890 C CA . PHE A 1 116 ? 9.464 4.731 -12.075 1.00 77.31 116 PHE A CA 1
ATOM 891 C C . PHE A 1 116 ? 10.442 5.463 -12.999 1.00 77.31 116 PHE A C 1
ATOM 893 O O . PHE A 1 116 ? 10.161 6.560 -13.486 1.00 77.31 116 PHE A O 1
ATOM 900 N N . SER A 1 117 ? 11.562 4.807 -13.319 1.00 73.56 117 SER A N 1
ATOM 901 C CA . SER A 1 117 ? 12.540 5.337 -14.270 1.00 73.56 117 SER A CA 1
ATOM 902 C C . SER A 1 117 ? 11.916 5.560 -15.647 1.00 73.56 117 SER A C 1
ATOM 904 O O . SER A 1 117 ? 11.310 4.654 -16.225 1.00 73.56 117 SER A O 1
ATOM 906 N N . ALA A 1 118 ? 12.152 6.750 -16.208 1.00 74.69 118 ALA A N 1
ATOM 907 C CA . ALA A 1 118 ? 11.633 7.158 -17.513 1.00 74.69 118 ALA A CA 1
ATOM 908 C C . ALA A 1 118 ? 12.129 6.292 -18.690 1.00 74.69 118 ALA A C 1
ATOM 910 O O . ALA A 1 118 ? 11.622 6.392 -19.806 1.00 74.69 118 ALA A O 1
ATOM 911 N N . ARG A 1 119 ? 13.139 5.444 -18.451 1.00 77.50 119 ARG A N 1
ATOM 912 C CA . ARG A 1 119 ? 13.701 4.517 -19.442 1.00 77.50 119 ARG A CA 1
ATOM 913 C C . ARG A 1 119 ? 12.742 3.385 -19.808 1.00 77.50 119 ARG A C 1
ATOM 915 O O . ARG A 1 119 ? 12.879 2.808 -20.883 1.00 77.50 119 ARG A O 1
ATOM 922 N N . TYR A 1 120 ? 11.804 3.046 -18.926 1.00 78.44 120 TYR A N 1
ATOM 923 C CA . TYR A 1 120 ? 10.911 1.909 -19.116 1.00 78.44 120 TYR A CA 1
ATOM 924 C C . TYR A 1 120 ? 9.535 2.354 -19.603 1.00 78.44 120 TYR A C 1
ATOM 926 O O . TYR A 1 120 ? 8.990 3.373 -19.181 1.00 78.44 120 TYR A O 1
ATOM 934 N N . SER A 1 121 ? 8.947 1.564 -20.502 1.00 83.00 121 SER A N 1
ATOM 935 C CA . SER A 1 121 ? 7.591 1.823 -20.973 1.00 83.00 121 SER A CA 1
ATOM 936 C C . SER A 1 121 ? 6.565 1.479 -19.893 1.00 83.00 121 SER A C 1
ATOM 938 O O . SER A 1 121 ? 6.769 0.579 -19.077 1.00 83.00 121 SER A O 1
ATOM 940 N N . PHE A 1 122 ? 5.414 2.152 -19.938 1.00 84.12 122 PHE A N 1
ATOM 941 C CA . PHE A 1 122 ? 4.281 1.869 -19.054 1.00 84.12 122 PHE A CA 1
ATOM 942 C C . PHE A 1 122 ? 3.914 0.375 -19.033 1.00 84.12 122 PHE A C 1
ATOM 944 O O . PHE A 1 122 ? 3.732 -0.203 -17.965 1.00 84.12 122 PHE A O 1
ATOM 951 N N . GLN A 1 123 ? 3.869 -0.261 -20.210 1.00 85.88 123 GLN A N 1
ATOM 952 C CA . GLN A 1 123 ? 3.541 -1.682 -20.340 1.00 85.88 123 GLN A CA 1
ATOM 953 C C . GLN A 1 123 ? 4.608 -2.572 -19.696 1.00 85.88 123 GLN A C 1
ATOM 955 O O . GLN A 1 123 ? 4.278 -3.492 -18.958 1.00 85.88 123 GLN A O 1
ATOM 960 N N . TYR A 1 124 ? 5.890 -2.269 -19.922 1.00 83.00 124 TYR A N 1
ATOM 961 C CA . TYR A 1 124 ? 6.986 -3.034 -19.330 1.00 83.00 124 TYR A CA 1
ATOM 962 C C . TYR A 1 124 ? 6.943 -2.993 -17.799 1.00 83.00 124 TYR A C 1
ATOM 964 O O . TYR A 1 124 ? 7.128 -4.020 -17.141 1.00 83.00 124 TYR A O 1
ATOM 972 N N . ILE A 1 125 ? 6.675 -1.811 -17.238 1.00 82.06 125 ILE A N 1
ATOM 973 C CA . ILE A 1 125 ? 6.513 -1.607 -15.798 1.00 82.06 125 ILE A CA 1
ATOM 974 C C . ILE A 1 125 ? 5.338 -2.445 -15.287 1.00 82.06 125 ILE A C 1
ATOM 976 O O . ILE A 1 125 ? 5.515 -3.257 -14.380 1.00 82.06 125 ILE A O 1
ATOM 980 N N . GLN A 1 126 ? 4.166 -2.303 -15.907 1.00 84.69 126 GLN A N 1
ATOM 981 C CA . GLN A 1 126 ? 2.953 -3.014 -15.514 1.00 84.69 126 GLN A CA 1
ATOM 982 C C . GLN A 1 126 ? 3.141 -4.535 -15.527 1.00 84.69 126 GLN A C 1
ATOM 984 O O . GLN A 1 126 ? 2.795 -5.216 -14.557 1.00 84.69 126 GLN A O 1
ATOM 989 N N . ASP A 1 127 ? 3.726 -5.065 -16.598 1.00 81.81 127 ASP A N 1
ATOM 990 C CA . ASP A 1 127 ? 3.957 -6.496 -16.764 1.00 81.81 127 ASP A CA 1
ATOM 991 C C . ASP A 1 127 ? 4.962 -7.021 -15.729 1.00 81.81 127 ASP A C 1
ATOM 993 O O . ASP A 1 127 ? 4.792 -8.105 -15.170 1.00 81.81 127 ASP A O 1
ATOM 997 N N . THR A 1 128 ? 6.011 -6.245 -15.445 1.00 80.38 128 THR A N 1
ATOM 998 C CA . THR A 1 128 ? 7.043 -6.609 -14.464 1.00 80.38 128 THR A CA 1
ATOM 999 C C . THR A 1 128 ? 6.486 -6.617 -13.045 1.00 80.38 128 THR A C 1
ATOM 1001 O O . THR A 1 128 ? 6.703 -7.585 -12.315 1.00 80.38 128 THR A O 1
ATOM 1004 N N . LEU A 1 129 ? 5.715 -5.592 -12.676 1.00 81.19 129 LEU A N 1
ATOM 1005 C CA . LEU A 1 129 ? 5.046 -5.517 -11.379 1.00 81.19 129 LEU A CA 1
ATOM 1006 C C . LEU A 1 129 ? 4.042 -6.655 -11.197 1.00 81.19 129 LEU A C 1
ATOM 1008 O O . LEU A 1 129 ? 4.031 -7.303 -10.155 1.00 81.19 129 LEU A O 1
ATOM 1012 N N . THR A 1 130 ? 3.237 -6.937 -12.223 1.00 80.94 130 THR A N 1
ATOM 1013 C CA . THR A 1 130 ? 2.240 -8.014 -12.182 1.00 80.94 130 THR A CA 1
ATOM 1014 C C . THR A 1 130 ? 2.909 -9.369 -11.964 1.00 80.94 130 THR A C 1
ATOM 1016 O O . THR A 1 130 ? 2.494 -10.120 -11.087 1.00 80.94 130 THR A O 1
ATOM 1019 N N . ARG A 1 131 ? 3.996 -9.665 -12.692 1.00 76.31 131 ARG A N 1
ATOM 1020 C CA . ARG A 1 131 ? 4.735 -10.929 -12.535 1.00 76.31 131 ARG A CA 1
ATOM 1021 C C . ARG A 1 131 ? 5.340 -11.115 -11.143 1.00 76.31 131 ARG A C 1
ATOM 1023 O O . ARG A 1 131 ? 5.353 -12.237 -10.652 1.00 76.31 131 ARG A O 1
ATOM 1030 N N . GLN A 1 132 ? 5.877 -10.055 -10.538 1.00 74.12 132 GLN A N 1
ATOM 1031 C CA . GLN A 1 132 ? 6.619 -10.168 -9.275 1.00 74.12 132 GLN A CA 1
ATOM 1032 C C . GLN A 1 132 ? 5.742 -10.009 -8.028 1.00 74.12 132 GLN A C 1
ATOM 1034 O O . GLN A 1 132 ? 6.015 -10.649 -7.016 1.00 74.12 132 GLN A O 1
ATOM 1039 N N . LEU A 1 133 ? 4.704 -9.168 -8.079 1.00 75.94 133 LEU A N 1
ATOM 1040 C CA . LEU A 1 133 ? 3.854 -8.867 -6.920 1.00 75.94 133 LEU A CA 1
ATOM 1041 C C . LEU A 1 133 ? 2.536 -9.638 -6.905 1.00 75.94 133 LEU A C 1
ATOM 1043 O O . LEU A 1 133 ? 1.933 -9.774 -5.844 1.00 75.94 133 LEU A O 1
ATOM 1047 N N . LEU A 1 134 ? 2.087 -10.138 -8.058 1.00 75.25 134 LEU A N 1
ATOM 1048 C CA . LEU A 1 134 ? 0.877 -10.947 -8.187 1.00 75.25 134 LEU A CA 1
ATOM 1049 C C . LEU A 1 134 ? 1.202 -12.297 -8.849 1.00 75.25 134 LEU A C 1
ATOM 1051 O O . LEU A 1 134 ? 0.642 -12.602 -9.909 1.00 75.25 134 LEU A O 1
ATOM 1055 N N . PRO A 1 135 ? 2.090 -13.127 -8.257 1.00 64.38 135 PRO A N 1
ATOM 1056 C CA . PRO A 1 135 ? 2.340 -14.458 -8.794 1.00 64.38 135 PRO A CA 1
ATOM 1057 C C . PRO A 1 135 ? 1.028 -15.267 -8.851 1.00 64.38 135 PRO A C 1
ATOM 1059 O O . PRO A 1 135 ? 0.093 -14.994 -8.082 1.00 64.38 135 PRO A O 1
ATOM 1062 N N . PRO A 1 136 ? 0.905 -16.237 -9.774 1.00 61.66 136 PRO A N 1
ATOM 1063 C CA . PRO A 1 136 ? -0.262 -17.114 -9.835 1.00 61.66 136 PRO A CA 1
ATOM 1064 C C . PRO A 1 136 ? -0.488 -17.801 -8.475 1.00 61.66 136 PRO A C 1
ATOM 1066 O O . PRO A 1 136 ? 0.486 -18.093 -7.780 1.00 61.66 136 PRO A O 1
ATOM 1069 N N . PRO A 1 137 ? -1.752 -18.004 -8.057 1.00 59.72 137 PRO A N 1
ATOM 1070 C CA . PRO A 1 137 ? -2.044 -18.556 -6.741 1.00 59.72 137 PRO A CA 1
ATOM 1071 C C . PRO A 1 137 ? -1.493 -19.971 -6.661 1.00 59.72 137 PRO A C 1
ATOM 1073 O O . PRO A 1 137 ? -1.754 -20.782 -7.549 1.00 59.72 137 PRO A O 1
ATOM 1076 N N . HIS A 1 138 ? -0.749 -20.260 -5.596 1.00 56.12 138 HIS A N 1
ATOM 1077 C CA . HIS A 1 138 ? -0.330 -21.628 -5.314 1.00 56.12 138 HIS A CA 1
ATOM 1078 C C . HIS A 1 138 ? -1.476 -22.437 -4.673 1.00 56.12 138 HIS A C 1
ATOM 1080 O O . HIS A 1 138 ? -1.504 -23.650 -4.837 1.00 56.12 138 HIS A O 1
ATOM 1086 N N . ASP A 1 139 ? -2.448 -21.758 -4.035 1.00 49.19 139 ASP A N 1
ATOM 1087 C CA . ASP A 1 139 ? -3.655 -22.329 -3.424 1.00 49.19 139 ASP A CA 1
ATOM 1088 C C . ASP A 1 139 ? -4.874 -21.391 -3.555 1.00 49.19 139 ASP A C 1
ATOM 1090 O O . ASP A 1 139 ? -4.746 -20.166 -3.592 1.00 49.19 139 ASP A O 1
ATOM 1094 N N . ALA A 1 140 ? -6.085 -21.962 -3.575 1.00 50.09 140 ALA A N 1
ATOM 1095 C CA . ALA A 1 140 ? -7.354 -21.233 -3.730 1.00 50.09 140 ALA A CA 1
ATOM 1096 C C . ALA A 1 140 ? -7.719 -20.300 -2.551 1.00 50.09 140 ALA A C 1
ATOM 1098 O O . ALA A 1 140 ? -8.615 -19.476 -2.695 1.00 50.09 140 ALA A O 1
ATOM 1099 N N . ASN A 1 141 ? -7.026 -20.416 -1.411 1.00 44.12 141 ASN A N 1
ATOM 1100 C CA . ASN A 1 141 ? -7.244 -19.611 -0.199 1.00 44.12 141 ASN A CA 1
ATOM 1101 C C . ASN A 1 141 ? -6.241 -18.455 -0.036 1.00 44.12 141 ASN A C 1
ATOM 1103 O O . ASN A 1 141 ? -6.243 -17.782 0.995 1.00 44.12 141 ASN A O 1
ATOM 1107 N N . ASP A 1 142 ? -5.374 -18.220 -1.023 1.00 49.56 142 ASP A N 1
ATOM 1108 C CA . ASP A 1 142 ? -4.371 -17.150 -0.996 1.00 49.56 142 ASP A CA 1
ATOM 1109 C C . ASP A 1 142 ? -5.014 -15.799 -1.366 1.00 49.56 142 ASP A C 1
ATOM 1111 O O . ASP A 1 142 ? -4.760 -15.205 -2.418 1.00 49.56 142 ASP A O 1
ATOM 1115 N N . GLU A 1 143 ? -5.960 -15.366 -0.529 1.00 50.03 143 GLU A N 1
ATOM 1116 C CA . GLU A 1 143 ? -6.831 -14.221 -0.779 1.00 50.03 143 GLU A CA 1
ATOM 1117 C C . GLU A 1 143 ? -6.690 -13.153 0.312 1.00 50.03 143 GLU A C 1
ATOM 1119 O O . GLU A 1 143 ? -7.638 -12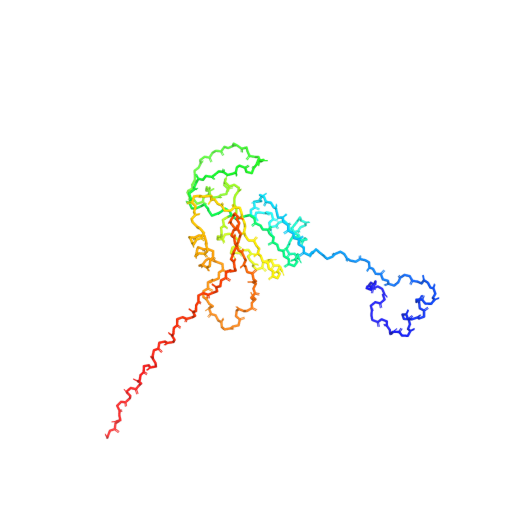.742 0.973 1.00 50.03 143 GLU A O 1
ATOM 1124 N N . ALA A 1 144 ? -5.477 -12.623 0.458 1.00 51.91 144 ALA A N 1
ATOM 1125 C CA . ALA A 1 144 ? -5.331 -11.226 0.845 1.00 51.91 144 ALA A CA 1
ATOM 1126 C C . ALA A 1 144 ? -5.274 -10.395 -0.446 1.00 51.91 144 ALA A C 1
ATOM 1128 O O . ALA A 1 144 ? -4.197 -9.989 -0.882 1.00 51.91 144 ALA A O 1
ATOM 1129 N N . VAL A 1 145 ? -6.424 -10.173 -1.101 1.00 52.50 145 VAL A N 1
ATOM 1130 C CA . VAL A 1 145 ? -6.497 -9.319 -2.302 1.00 52.50 145 VAL A CA 1
ATOM 1131 C C . VAL A 1 145 ? -6.202 -7.883 -1.894 1.00 52.50 145 VAL A C 1
ATOM 1133 O O . VAL A 1 145 ? -7.073 -7.110 -1.497 1.00 52.50 145 VAL A O 1
ATOM 1136 N N . ARG A 1 146 ? -4.927 -7.527 -1.988 1.00 68.19 146 ARG A N 1
ATOM 1137 C CA . ARG A 1 146 ? -4.455 -6.154 -1.882 1.00 68.19 146 ARG A CA 1
ATOM 1138 C C . ARG A 1 146 ? -4.527 -5.537 -3.259 1.00 68.19 146 ARG A C 1
ATOM 1140 O O . ARG A 1 146 ? -4.031 -6.103 -4.232 1.00 68.19 146 ARG A O 1
ATOM 1147 N N . ARG A 1 147 ? -5.159 -4.370 -3.346 1.00 84.50 147 ARG A N 1
ATOM 1148 C CA . ARG A 1 147 ? -5.233 -3.631 -4.606 1.00 84.50 147 ARG A CA 1
ATOM 1149 C C . ARG A 1 147 ? -3.904 -2.920 -4.808 1.00 84.50 147 ARG A C 1
ATOM 1151 O O . ARG A 1 147 ? -3.576 -2.005 -4.056 1.00 84.50 147 ARG A O 1
ATOM 1158 N N . ILE A 1 148 ? -3.132 -3.370 -5.790 1.00 86.75 148 ILE A N 1
ATOM 1159 C CA . ILE A 1 148 ? -1.870 -2.732 -6.156 1.00 86.75 148 ILE A CA 1
ATOM 1160 C C . ILE A 1 148 ? -2.118 -1.873 -7.390 1.00 86.75 148 ILE A C 1
ATOM 1162 O O . ILE A 1 148 ? -2.688 -2.335 -8.377 1.00 86.75 148 ILE A O 1
ATOM 1166 N N . PHE A 1 149 ? -1.683 -0.625 -7.329 1.00 88.75 149 PHE A N 1
ATOM 1167 C CA . PHE A 1 149 ? -1.762 0.340 -8.410 1.00 88.75 149 PHE A CA 1
ATOM 1168 C C . PHE A 1 149 ? -0.357 0.790 -8.795 1.00 88.75 149 PHE A C 1
ATOM 1170 O O . PHE A 1 149 ? 0.548 0.810 -7.963 1.00 88.75 149 PHE A O 1
ATOM 1177 N N . MET A 1 150 ? -0.189 1.192 -10.048 1.00 86.56 150 MET A N 1
ATOM 1178 C CA . MET A 1 150 ? 0.995 1.898 -10.52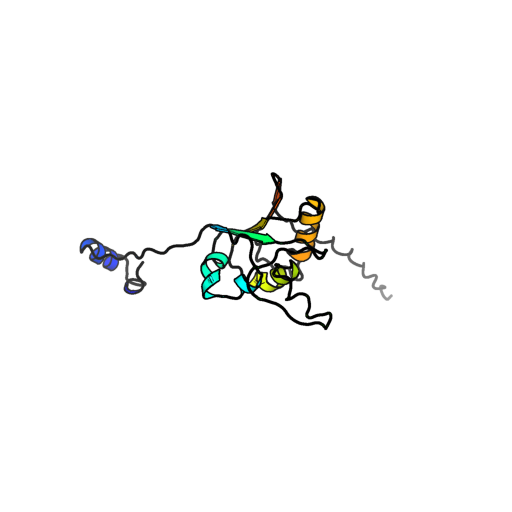3 1.00 86.56 150 MET A CA 1
ATOM 1179 C C . MET A 1 150 ? 0.605 3.271 -11.064 1.00 86.56 150 MET A C 1
ATOM 1181 O O . MET A 1 150 ? -0.432 3.398 -11.717 1.00 86.56 150 MET A O 1
ATOM 1185 N N . ALA A 1 151 ? 1.443 4.275 -10.822 1.00 86.75 151 ALA A N 1
ATOM 1186 C CA . ALA A 1 151 ? 1.330 5.615 -11.388 1.00 86.75 151 ALA A CA 1
ATOM 1187 C C . ALA A 1 151 ? 2.628 5.980 -12.125 1.00 86.75 151 ALA A C 1
ATOM 1189 O O . ALA A 1 151 ? 3.722 5.847 -11.582 1.00 86.75 151 ALA A O 1
ATOM 1190 N N . TYR A 1 152 ? 2.513 6.417 -13.379 1.00 84.31 152 TYR A N 1
ATOM 1191 C CA . TYR A 1 152 ? 3.637 6.794 -14.231 1.00 84.31 152 TYR A CA 1
ATOM 1192 C C . TYR A 1 152 ? 3.255 7.996 -15.098 1.00 84.31 152 TYR A C 1
ATOM 1194 O O . TYR A 1 152 ? 2.499 7.864 -16.064 1.00 84.31 152 TYR A O 1
ATOM 1202 N N . GLY A 1 153 ? 3.769 9.172 -14.735 1.00 83.19 153 GLY A N 1
ATOM 1203 C CA . GLY A 1 153 ? 3.363 10.434 -15.350 1.00 83.19 153 GLY A CA 1
ATOM 1204 C C . GLY A 1 153 ? 1.881 10.723 -15.102 1.00 83.19 153 GLY A C 1
ATOM 1205 O O . GLY A 1 153 ? 1.424 10.719 -13.963 1.00 83.19 153 GLY A O 1
ATOM 1206 N N . ASP A 1 154 ? 1.131 10.947 -16.177 1.00 88.06 154 ASP A N 1
ATOM 1207 C CA . ASP A 1 154 ? -0.321 11.163 -16.189 1.00 88.06 154 ASP A CA 1
ATOM 1208 C C . ASP A 1 154 ? -1.135 9.858 -16.266 1.00 88.06 154 ASP A C 1
ATOM 1210 O O . ASP A 1 154 ? -2.368 9.876 -16.224 1.00 88.06 154 ASP A O 1
ATOM 1214 N N . ARG A 1 155 ? -0.461 8.708 -16.368 1.00 89.50 155 ARG A N 1
ATOM 1215 C CA . ARG A 1 155 ? -1.095 7.395 -16.497 1.00 89.50 155 ARG A CA 1
ATOM 1216 C C . ARG A 1 155 ? -1.066 6.637 -15.182 1.00 89.50 155 ARG A C 1
ATOM 1218 O O . ARG A 1 155 ? -0.090 6.671 -14.437 1.00 89.50 155 ARG A O 1
ATOM 1225 N N . TRP A 1 156 ? -2.105 5.847 -14.949 1.00 91.81 156 TRP A N 1
ATOM 1226 C CA . TRP A 1 156 ? -2.162 4.907 -13.837 1.00 91.81 156 TRP A CA 1
ATOM 1227 C C . TRP A 1 156 ? -2.866 3.614 -14.257 1.00 91.81 156 TRP A C 1
ATOM 1229 O O . TRP A 1 156 ? -3.640 3.603 -15.214 1.00 91.81 156 TRP A O 1
ATOM 1239 N N . ALA A 1 157 ? -2.569 2.514 -13.566 1.00 89.38 157 ALA A N 1
ATOM 1240 C CA . ALA A 1 157 ? -3.226 1.225 -13.774 1.00 89.38 157 ALA A CA 1
ATOM 1241 C C . ALA A 1 157 ? -3.349 0.447 -12.464 1.00 89.38 157 ALA A C 1
ATOM 1243 O O . ALA A 1 157 ? -2.457 0.489 -11.618 1.00 89.38 157 ALA A O 1
ATOM 1244 N N . ALA A 1 158 ? -4.443 -0.301 -12.325 1.00 89.56 158 ALA A N 1
ATOM 1245 C CA . ALA A 1 158 ? -4.541 -1.367 -11.337 1.00 89.56 158 ALA A CA 1
ATOM 1246 C C . ALA A 1 158 ? -3.821 -2.609 -11.873 1.00 89.56 158 ALA A C 1
ATOM 1248 O O . ALA A 1 158 ? -4.050 -3.022 -13.013 1.00 89.56 158 ALA A O 1
ATOM 1249 N N . LEU A 1 159 ? -2.967 -3.217 -11.054 1.00 85.38 159 LEU A N 1
ATOM 1250 C CA . LEU A 1 159 ? -2.381 -4.508 -11.383 1.00 85.38 159 LEU A CA 1
ATOM 1251 C C . LEU A 1 159 ? -3.462 -5.576 -11.240 1.00 85.38 159 LEU A C 1
ATOM 1253 O O . LEU A 1 159 ? -4.158 -5.652 -10.227 1.00 85.38 159 LEU A O 1
ATOM 1257 N N . THR A 1 160 ? -3.608 -6.396 -12.272 1.00 80.88 160 THR A N 1
ATOM 1258 C CA . THR A 1 160 ? -4.585 -7.484 -12.310 1.00 80.88 160 THR A CA 1
ATOM 1259 C C . THR A 1 160 ? -3.842 -8.796 -12.459 1.00 80.88 160 THR A C 1
ATOM 1261 O O . THR A 1 160 ? -2.864 -8.887 -13.199 1.00 80.88 160 THR A O 1
ATOM 1264 N N . ARG A 1 161 ? -4.279 -9.819 -11.719 1.00 71.06 161 ARG A N 1
ATOM 1265 C CA . ARG A 1 161 ? -3.688 -11.151 -11.838 1.00 71.06 161 ARG A CA 1
ATOM 1266 C C . ARG A 1 161 ? -3.974 -11.682 -13.249 1.00 71.06 161 ARG A C 1
ATOM 1268 O O . ARG A 1 161 ? -5.117 -11.556 -13.699 1.00 71.06 161 ARG A O 1
ATOM 1275 N N . PRO A 1 162 ? -2.990 -12.276 -13.944 1.00 63.84 162 PRO A N 1
ATOM 1276 C CA . PRO A 1 162 ? -3.279 -12.974 -15.187 1.00 63.84 162 PRO A CA 1
ATOM 1277 C C . PRO A 1 162 ? -4.287 -14.104 -14.910 1.00 63.84 162 PRO A C 1
ATOM 1279 O O . PRO A 1 162 ? -4.242 -14.707 -13.831 1.00 63.84 162 PRO A O 1
ATOM 1282 N N . PRO A 1 163 ? -5.217 -14.385 -15.842 1.00 58.59 163 PRO A N 1
ATOM 1283 C CA . PRO A 1 163 ? -6.168 -15.477 -15.678 1.00 58.59 163 PRO A CA 1
ATOM 1284 C C . PRO A 1 163 ? -5.419 -16.797 -15.454 1.00 58.59 163 PRO A C 1
ATOM 1286 O O . PRO A 1 163 ? -4.376 -17.033 -16.069 1.00 58.59 163 PRO A O 1
ATOM 1289 N N . SER A 1 164 ? -5.945 -17.648 -14.566 1.00 55.00 164 SER A N 1
ATOM 1290 C CA . SER A 1 164 ? -5.386 -18.986 -14.341 1.00 55.00 164 SER A CA 1
ATOM 1291 C C . SER A 1 164 ? -5.327 -19.745 -15.673 1.00 55.00 164 SER A C 1
ATOM 1293 O O . SER A 1 164 ? -6.293 -19.656 -16.443 1.00 55.00 164 SER A O 1
ATOM 1295 N N . PRO A 1 165 ? -4.238 -20.478 -15.979 1.00 62.31 165 PRO A N 1
ATOM 1296 C CA . PRO A 1 165 ? -4.217 -21.325 -17.161 1.00 62.31 165 PRO A CA 1
ATOM 1297 C C . PRO A 1 165 ? -5.404 -22.304 -17.113 1.00 62.31 165 PRO A C 1
ATOM 1299 O O . PRO A 1 165 ? -5.753 -22.790 -16.031 1.00 62.31 165 PRO A O 1
ATOM 1302 N N . PRO A 1 166 ? -6.056 -22.584 -18.258 1.00 56.75 166 PRO A N 1
ATOM 1303 C CA . PRO A 1 166 ? -7.150 -23.545 -18.302 1.00 56.75 166 PRO A CA 1
ATOM 1304 C C . PRO A 1 166 ? -6.663 -24.888 -17.755 1.00 56.75 166 PRO A C 1
ATOM 1306 O O . PRO A 1 166 ? -5.543 -25.311 -18.053 1.00 56.75 166 PRO A O 1
ATOM 1309 N N . ALA A 1 167 ? -7.498 -25.542 -16.942 1.00 59.72 167 ALA A N 1
ATOM 1310 C CA . ALA A 1 167 ? -7.186 -26.860 -16.406 1.00 59.72 167 ALA A CA 1
ATOM 1311 C C . ALA A 1 167 ? -6.786 -27.799 -17.559 1.00 59.72 167 ALA A C 1
ATOM 1313 O O . ALA A 1 167 ? -7.431 -27.759 -18.614 1.00 59.72 167 ALA A O 1
ATOM 1314 N N . PRO A 1 168 ? -5.733 -28.623 -17.393 1.00 66.69 168 PRO A N 1
ATOM 1315 C CA . PRO A 1 168 ? -5.373 -29.592 -18.414 1.00 66.69 168 PRO A CA 1
ATOM 1316 C C . PRO A 1 168 ? -6.602 -30.457 -18.728 1.00 66.69 168 PRO A C 1
ATOM 1318 O O . PRO A 1 168 ? -7.344 -30.808 -17.803 1.00 66.69 168 PRO A O 1
ATOM 1321 N N . PRO A 1 169 ? -6.856 -30.775 -20.012 1.00 64.12 169 PRO A N 1
ATOM 1322 C CA . PRO A 1 169 ? -7.988 -31.608 -20.382 1.00 64.12 169 PRO A CA 1
ATOM 1323 C C . PRO A 1 169 ? -7.922 -32.902 -19.576 1.00 64.12 169 PRO A C 1
ATOM 1325 O O . PRO A 1 169 ? -6.854 -33.509 -19.467 1.00 64.12 169 PRO A O 1
ATOM 1328 N N . ALA A 1 170 ? -9.053 -33.289 -18.979 1.00 59.56 170 ALA A N 1
ATOM 1329 C CA . ALA A 1 170 ? -9.163 -34.536 -18.243 1.00 59.56 170 ALA A CA 1
ATOM 1330 C C . ALA A 1 170 ? -8.650 -35.661 -19.146 1.00 59.56 170 ALA A C 1
ATOM 1332 O O . ALA A 1 170 ? -9.238 -35.944 -20.190 1.00 59.56 170 ALA A O 1
ATOM 1333 N N . VAL A 1 171 ? -7.514 -36.249 -18.770 1.00 60.75 171 VAL A N 1
ATOM 1334 C CA . VAL A 1 171 ? -6.963 -37.415 -19.453 1.00 60.75 171 VAL A CA 1
ATOM 1335 C C . VAL A 1 171 ? -8.026 -38.493 -19.305 1.00 60.75 171 VAL A C 1
ATOM 1337 O O . VAL A 1 171 ? -8.266 -38.981 -18.199 1.00 60.75 171 VAL A O 1
ATOM 1340 N N . ALA A 1 172 ? -8.725 -38.792 -20.400 1.00 52.94 172 ALA A N 1
ATOM 1341 C CA . ALA A 1 172 ? -9.680 -39.881 -20.445 1.00 52.94 172 ALA A CA 1
ATOM 1342 C C . ALA A 1 172 ? -8.926 -41.144 -20.028 1.00 52.94 172 ALA A C 1
ATOM 1344 O O . ALA A 1 172 ? -7.993 -41.586 -20.697 1.00 52.94 172 ALA A O 1
ATOM 1345 N N . SER A 1 173 ? -9.272 -41.665 -18.854 1.00 54.19 173 SER A N 1
ATOM 1346 C CA . SER A 1 173 ? -8.761 -42.938 -18.380 1.00 54.19 173 SER A CA 1
ATOM 1347 C C . SER A 1 173 ? -9.402 -44.017 -19.244 1.00 54.19 173 SER A C 1
ATOM 1349 O O . SER A 1 173 ? -10.460 -44.540 -18.903 1.00 54.19 173 SER A O 1
ATOM 1351 N N . ASP A 1 174 ? -8.761 -44.340 -20.365 1.00 52.44 174 ASP A N 1
ATOM 1352 C CA . ASP A 1 174 ? -8.980 -45.600 -21.067 1.00 52.44 174 ASP A CA 1
ATOM 1353 C C . ASP A 1 174 ? -8.469 -46.716 -20.152 1.00 52.44 174 ASP A C 1
ATOM 1355 O O . ASP A 1 174 ? -7.326 -47.169 -20.227 1.00 52.44 174 ASP A O 1
ATOM 1359 N N . LYS A 1 175 ? -9.310 -47.128 -19.200 1.00 49.62 175 LYS A N 1
ATOM 1360 C CA . LYS A 1 175 ? -9.154 -48.440 -18.583 1.00 49.62 175 LYS A CA 1
ATOM 1361 C C . LYS A 1 175 ? -9.660 -49.458 -19.601 1.00 49.62 175 LYS A C 1
ATOM 1363 O O . LYS A 1 175 ? -10.849 -49.417 -19.920 1.00 49.62 175 LYS A O 1
ATOM 1368 N N . PRO A 1 176 ? -8.816 -50.380 -20.091 1.00 52.50 176 PRO A N 1
ATOM 1369 C CA . PRO A 1 176 ? -9.301 -51.457 -20.932 1.00 52.50 176 PRO A CA 1
ATOM 1370 C C . PRO A 1 176 ? -10.291 -52.294 -20.122 1.00 52.50 176 PRO A C 1
ATOM 1372 O O . PRO A 1 176 ? -9.975 -52.791 -19.038 1.00 52.50 176 PRO A O 1
ATOM 1375 N N . THR A 1 177 ? -11.510 -52.411 -20.641 1.00 49.97 177 THR A N 1
ATOM 1376 C CA . THR A 1 177 ? -12.502 -53.371 -20.165 1.00 49.97 177 THR A CA 1
ATOM 1377 C C . THR A 1 177 ? -11.902 -54.762 -20.353 1.00 49.97 177 THR A C 1
ATOM 1379 O O . THR A 1 177 ? -11.719 -55.207 -21.483 1.00 49.97 177 THR A O 1
ATOM 1382 N N . GLN A 1 178 ? -11.520 -55.419 -19.256 1.00 49.88 178 GLN A N 1
ATOM 1383 C CA . GLN A 1 178 ? -11.130 -56.824 -19.298 1.00 49.88 178 GLN A CA 1
ATOM 1384 C C . GLN A 1 178 ? -12.388 -57.654 -19.571 1.00 49.88 178 GLN A C 1
ATOM 1386 O O . GLN A 1 178 ? -13.350 -57.593 -18.804 1.00 49.88 178 GLN A O 1
ATOM 1391 N N . SER A 1 179 ? -12.370 -58.348 -20.706 1.00 56.94 179 SER A N 1
ATOM 1392 C CA . SER A 1 179 ? -13.306 -59.395 -21.127 1.00 56.94 179 SER A CA 1
ATOM 1393 C C . SER A 1 179 ? -12.968 -60.733 -20.487 1.00 56.94 179 SER A C 1
ATOM 1395 O O . SER A 1 179 ? -11.752 -61.037 -20.465 1.00 56.94 179 SER A O 1
#

InterPro domains:
  IPR036866 Ribonuclease Z/Hydroxyacylglutathione hydrolase-like [G3DSA:3.60.15.10] (1-134)

Sequence (179 aa):
LKGEFVGLPGRELGALRKQNVVLEDITWVPSVAYTGDTCIEFFDQHDRCADFLRAAVLVTEVPISGDLALTVCAKCTFLGDTSAESKADETGHLHLNQLARRMHRFVNSSLVLTHFSARYSFQYIQDTLTRQLLPPPHDANDEAVRRIFMAYGDRWAALTRPPSPPAPPAVASDKPTQS

pLDDT: mean 70.08, std 20.3, range [22.91, 92.62]

Organism: Aphanomyces astaci (NCBI:txid112090)

Foldseek 3Di:
DDPVCPPPDVVVVVVCVVVVHDPDDDDDQAAEEEDPDAFLCCLVPCVRCVNQLRHQEHEYEAEPDPDDDDDDPPDDDDDDDDDVVPCVVRGRGDHLLSCLVCVVSRPHLEYEYEDYDPVDDPVRVLVVNLVRNPPPDPDPPPDPPRFYKYDYPPDIDTRDHDDDDPDDPPPPPPPPDDD

Secondary structure (DSSP, 8-state):
--GGGTT--HHHHHHHHHTT-----------EEE--S--GGGGG-HHHHHHHHHSSEEEEE----SS------S---------TTSSSSSS----HHHHHHHGGG---SEEEEE---TTS-HHHHHHHHHHHHSPPPSSTT-----EEEEEETTEEEE--PPPPPPPPP----------

Radius of gyration: 24.7 Å; chains: 1; bounding box: 63×75×56 Å